Protein AF-A0A1G2UUF2-F1 (afdb_monomer_lite)

pLDDT: mean 91.68, std 9.99, range [43.69, 98.31]

Sequence (112 aa):
MVQELEEAYKKIFNKEPGNLENWEIAKDLMNNWNVPILGEDLAKRVIFKVVNHVIFPSDEITKEVVLKAENKATELFNELKTDEPHMDQIAILEREYYEKKRKEENNPLKLI

Foldseek 3Di:
DDVLLQLLLCQQVVDGPPPDDSLRSLQVCLVRPDCVSCPLVSLLVSLLCLQPPDDDPDPVSNCVRNQSSQCVVVVRDPVDPDNRDHSVVSVVVVVVVVVVVVCVVPPPVVVD

Structure (mmCIF, N/CA/C/O backbone):
data_AF-A0A1G2UUF2-F1
#
_entry.id   AF-A0A1G2UUF2-F1
#
loop_
_atom_site.group_PDB
_atom_site.id
_atom_site.type_symbol
_atom_site.label_atom_id
_atom_site.label_alt_id
_atom_site.label_comp_id
_atom_site.label_asym_id
_atom_site.label_entity_id
_atom_site.label_seq_id
_atom_site.pdbx_PDB_ins_code
_atom_site.Cartn_x
_atom_site.Cartn_y
_atom_site.Cartn_z
_atom_site.occupancy
_atom_site.B_iso_or_equiv
_atom_site.auth_seq_id
_atom_site.auth_comp_id
_atom_site.auth_asym_id
_atom_site.auth_atom_id
_ato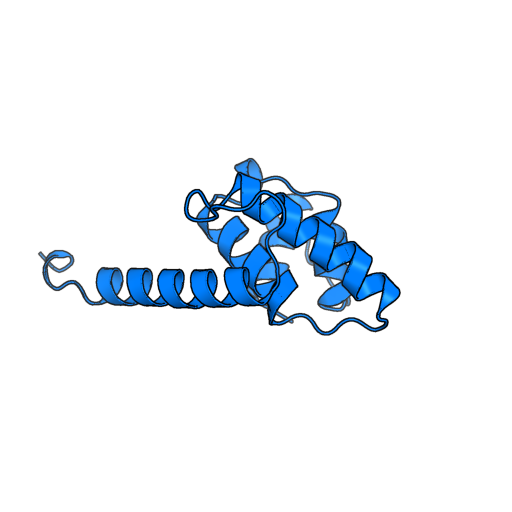m_site.pdbx_PDB_model_num
ATOM 1 N N . MET A 1 1 ? 10.459 -11.953 -0.873 1.00 73.31 1 MET A N 1
ATOM 2 C CA . MET A 1 1 ? 9.158 -11.356 -1.227 1.00 73.31 1 MET A CA 1
ATOM 3 C C . MET A 1 1 ? 8.623 -10.617 -0.010 1.00 73.31 1 MET A C 1
ATOM 5 O O . MET A 1 1 ? 8.906 -11.055 1.100 1.00 73.31 1 MET A O 1
ATOM 9 N N . VAL A 1 2 ? 7.951 -9.481 -0.186 1.00 88.62 2 VAL A N 1
ATOM 10 C CA . VAL A 1 2 ? 7.335 -8.742 0.932 1.00 88.62 2 VAL A CA 1
ATOM 11 C C . VAL A 1 2 ? 6.023 -9.429 1.315 1.00 88.62 2 VAL A C 1
ATOM 13 O O . VAL A 1 2 ? 5.143 -9.573 0.469 1.00 88.62 2 VAL A O 1
ATOM 16 N N . GLN A 1 3 ? 5.896 -9.849 2.577 1.00 93.62 3 GLN A N 1
ATOM 17 C CA . GLN A 1 3 ? 4.790 -10.693 3.044 1.00 93.62 3 GLN A CA 1
ATOM 18 C C . GLN A 1 3 ? 3.417 -10.044 2.828 1.00 93.62 3 GLN A C 1
ATOM 20 O O . GLN A 1 3 ? 2.473 -10.718 2.428 1.00 93.62 3 GLN A O 1
ATOM 25 N N . GLU A 1 4 ? 3.293 -8.738 3.060 1.00 96.44 4 GLU A N 1
ATOM 26 C CA . GLU A 1 4 ? 2.018 -8.032 2.908 1.00 96.44 4 GLU A CA 1
ATOM 27 C C . GLU A 1 4 ? 1.569 -7.947 1.447 1.00 96.44 4 GLU A C 1
ATOM 29 O O . GLU A 1 4 ? 0.374 -8.031 1.168 1.00 96.44 4 GLU A O 1
ATOM 34 N N . LEU A 1 5 ? 2.516 -7.831 0.509 1.00 97.19 5 LEU A N 1
ATOM 35 C CA . LEU A 1 5 ? 2.210 -7.848 -0.922 1.00 97.19 5 LEU A CA 1
ATOM 36 C C . LEU A 1 5 ? 1.728 -9.234 -1.352 1.00 97.19 5 LEU A C 1
ATOM 38 O O . LEU A 1 5 ? 0.747 -9.349 -2.080 1.00 97.19 5 LEU A O 1
ATOM 42 N N . GLU A 1 6 ? 2.380 -10.285 -0.859 1.00 97.12 6 GLU A N 1
ATOM 43 C CA . GLU A 1 6 ? 1.986 -11.668 -1.114 1.00 97.12 6 GLU A CA 1
ATOM 44 C C . GLU A 1 6 ? 0.591 -11.982 -0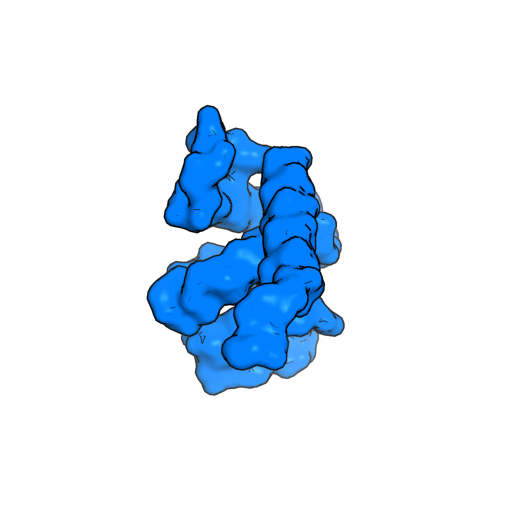.541 1.00 97.12 6 GLU A C 1
ATOM 46 O O . GLU A 1 6 ? -0.256 -12.532 -1.248 1.00 97.12 6 GLU A O 1
ATOM 51 N N . GLU A 1 7 ? 0.317 -11.595 0.711 1.00 97.75 7 GLU A N 1
ATOM 52 C CA . GLU A 1 7 ? -0.998 -11.775 1.343 1.00 97.75 7 GLU A CA 1
ATOM 53 C C . GLU A 1 7 ? -2.097 -11.055 0.547 1.00 97.75 7 GLU A C 1
ATOM 55 O O . GLU A 1 7 ? -3.145 -11.635 0.249 1.00 97.75 7 GLU A O 1
ATOM 60 N N . ALA A 1 8 ? -1.851 -9.800 0.166 1.00 97.81 8 ALA A N 1
ATOM 61 C CA . ALA A 1 8 ? -2.791 -9.007 -0.615 1.00 97.81 8 ALA A CA 1
ATOM 62 C C . ALA A 1 8 ? -3.045 -9.609 -2.001 1.00 97.81 8 ALA A C 1
ATOM 64 O O . ALA A 1 8 ? -4.195 -9.672 -2.444 1.00 97.81 8 ALA A O 1
ATOM 65 N N . TYR A 1 9 ? -1.995 -10.105 -2.657 1.00 98.12 9 TYR A N 1
ATOM 66 C CA . TYR A 1 9 ? -2.101 -10.736 -3.969 1.00 98.12 9 TYR A CA 1
ATOM 67 C C . TYR A 1 9 ? -2.992 -11.977 -3.912 1.00 98.12 9 TYR A C 1
ATOM 69 O O . TYR A 1 9 ? -3.918 -12.116 -4.713 1.00 98.12 9 TYR A O 1
ATOM 77 N N . LYS A 1 10 ? -2.785 -12.834 -2.905 1.00 97.81 10 LYS A N 1
ATOM 78 C CA . LYS A 1 10 ? -3.619 -14.024 -2.690 1.00 97.81 10 LYS A CA 1
ATOM 79 C C . LYS A 1 10 ? -5.082 -13.667 -2.475 1.00 97.81 10 LYS A C 1
ATOM 81 O O . LYS A 1 10 ? -5.941 -14.335 -3.037 1.00 97.81 10 LYS A O 1
ATOM 86 N N . LYS A 1 11 ? -5.381 -12.608 -1.716 1.00 97.94 11 LYS A N 1
ATOM 87 C CA . LYS A 1 11 ? -6.771 -12.183 -1.479 1.00 97.94 11 LYS A CA 1
ATOM 88 C C . LYS A 1 11 ? -7.451 -11.651 -2.739 1.00 97.94 11 LYS A C 1
ATOM 90 O O . LYS A 1 11 ? -8.595 -12.011 -2.993 1.00 97.94 11 LYS A O 1
ATOM 95 N N . ILE A 1 12 ? -6.768 -10.817 -3.525 1.00 97.44 12 ILE A N 1
ATOM 96 C CA . ILE A 1 12 ? -7.363 -10.198 -4.721 1.00 97.44 12 ILE A CA 1
ATOM 97 C C . ILE A 1 12 ? -7.498 -11.201 -5.870 1.00 97.44 12 ILE A C 1
ATOM 99 O O . ILE A 1 12 ? -8.536 -11.243 -6.527 1.00 97.44 12 ILE A O 1
ATOM 103 N N . PHE A 1 13 ? -6.473 -12.019 -6.111 1.00 97.31 13 PHE A N 1
ATOM 104 C CA . PHE A 1 13 ? -6.413 -12.891 -7.288 1.00 97.31 13 PHE A CA 1
ATOM 105 C C . PHE A 1 13 ? -6.731 -14.360 -6.997 1.00 97.31 13 PHE A C 1
ATOM 107 O O . PHE A 1 13 ? -6.768 -15.164 -7.929 1.00 97.31 13 PHE A O 1
ATOM 114 N N . ASN A 1 14 ? -6.948 -14.720 -5.728 1.00 96.56 14 ASN A N 1
ATOM 115 C CA . ASN A 1 14 ? -7.222 -16.085 -5.274 1.00 96.56 14 ASN A CA 1
ATOM 116 C C . ASN A 1 14 ? -6.180 -17.114 -5.766 1.00 96.56 14 ASN A C 1
ATOM 118 O O . ASN A 1 14 ? -6.522 -18.228 -6.165 1.00 96.56 14 ASN A O 1
ATOM 122 N N . LYS A 1 15 ? -4.900 -16.716 -5.794 1.00 95.94 15 LYS A N 1
ATOM 123 C CA . LYS A 1 15 ? -3.770 -17.553 -6.222 1.00 95.94 15 LYS A CA 1
ATOM 124 C C . LYS A 1 15 ? -2.443 -17.063 -5.642 1.00 95.94 15 LYS A C 1
ATOM 126 O O . LYS A 1 15 ? -2.310 -15.903 -5.260 1.00 95.94 15 LYS A O 1
ATOM 131 N N . GLU A 1 16 ? -1.451 -17.944 -5.645 1.00 95.56 16 GLU A N 1
ATOM 132 C CA . GLU A 1 16 ? -0.065 -17.613 -5.310 1.00 95.56 16 GLU A CA 1
ATOM 133 C C . GLU A 1 16 ? 0.563 -16.676 -6.365 1.00 95.56 16 GLU A C 1
ATOM 135 O O . GLU A 1 16 ? 0.285 -16.838 -7.559 1.00 95.56 16 GLU A O 1
ATOM 140 N N . PRO A 1 17 ? 1.442 -15.735 -5.967 1.00 92.56 17 PRO A N 1
ATOM 141 C CA . PRO A 1 17 ? 2.164 -14.875 -6.910 1.00 92.56 17 PRO A CA 1
ATOM 142 C C . PRO A 1 17 ? 3.225 -15.631 -7.728 1.00 92.56 17 PRO A C 1
ATOM 144 O O . PRO A 1 17 ? 3.670 -15.144 -8.764 1.00 92.56 17 PRO A O 1
ATOM 147 N N . GLY A 1 18 ? 3.626 -16.834 -7.306 1.00 91.75 18 GLY A N 1
ATOM 148 C CA . GLY A 1 18 ? 4.613 -17.642 -8.022 1.00 91.75 18 GLY A CA 1
ATOM 149 C C . GLY A 1 18 ? 5.990 -16.973 -8.049 1.00 91.75 18 GLY A C 1
ATOM 150 O O . GLY A 1 18 ? 6.545 -16.665 -6.999 1.00 91.75 18 GLY A O 1
ATOM 151 N N . ASN A 1 19 ? 6.532 -16.760 -9.251 1.00 94.06 19 ASN A N 1
ATOM 152 C CA . ASN A 1 19 ? 7.868 -16.185 -9.460 1.00 94.06 19 ASN A CA 1
ATOM 153 C C . ASN A 1 19 ? 7.865 -14.660 -9.657 1.00 94.06 19 ASN A C 1
ATOM 155 O O . ASN A 1 19 ? 8.896 -14.116 -10.045 1.00 94.06 19 ASN A O 1
ATOM 159 N N . LEU A 1 20 ? 6.731 -13.986 -9.440 1.00 96.38 20 LEU A N 1
ATOM 160 C CA . LEU A 1 20 ? 6.650 -12.537 -9.602 1.00 96.38 20 LEU A CA 1
ATOM 161 C C . LEU A 1 20 ? 7.573 -11.816 -8.615 1.00 96.38 20 LEU A C 1
ATOM 163 O O . LEU A 1 20 ? 7.643 -12.155 -7.430 1.00 96.38 20 LEU A O 1
ATOM 167 N N . GLU A 1 21 ? 8.247 -10.779 -9.091 1.00 96.88 21 GLU A N 1
ATOM 168 C CA . GLU A 1 21 ? 9.014 -9.872 -8.251 1.00 96.88 21 GLU A CA 1
ATOM 169 C C . GLU A 1 21 ? 8.084 -8.930 -7.470 1.00 96.88 21 GLU A C 1
ATOM 171 O O . GLU A 1 21 ? 6.938 -8.674 -7.843 1.00 96.88 21 GLU A O 1
ATOM 176 N N . ASN A 1 22 ? 8.580 -8.358 -6.367 1.00 97.50 22 ASN A N 1
ATOM 177 C CA . ASN A 1 22 ? 7.772 -7.472 -5.518 1.00 97.50 22 ASN A CA 1
ATOM 178 C C . ASN A 1 22 ? 7.172 -6.287 -6.294 1.00 97.50 22 ASN A C 1
ATOM 180 O O . ASN A 1 22 ? 6.064 -5.859 -5.978 1.00 97.50 22 ASN A O 1
ATOM 184 N N . TRP A 1 23 ? 7.894 -5.748 -7.282 1.00 97.69 23 TRP A N 1
ATOM 185 C CA . TRP A 1 23 ? 7.412 -4.622 -8.081 1.00 97.69 23 TRP A CA 1
ATOM 186 C C . TRP A 1 23 ? 6.289 -5.028 -9.042 1.00 97.69 23 TRP A C 1
ATOM 188 O O . TRP A 1 23 ? 5.370 -4.239 -9.259 1.00 97.69 23 TRP A O 1
ATOM 198 N N . GLU A 1 24 ? 6.317 -6.257 -9.566 1.00 98.19 24 GLU A N 1
ATOM 199 C CA . GLU A 1 24 ? 5.248 -6.804 -10.408 1.00 98.19 24 GLU A CA 1
ATOM 200 C C . GLU A 1 24 ? 3.980 -6.994 -9.577 1.00 98.19 24 GLU A C 1
ATOM 202 O O . GLU A 1 24 ? 2.904 -6.538 -9.960 1.00 98.19 24 GLU A O 1
ATOM 207 N N . ILE A 1 25 ? 4.130 -7.563 -8.376 1.00 98.12 25 ILE A N 1
ATOM 208 C CA . ILE A 1 25 ? 3.032 -7.719 -7.417 1.00 98.12 25 ILE A CA 1
ATOM 209 C C . ILE A 1 25 ? 2.464 -6.347 -7.031 1.00 98.12 25 ILE A C 1
ATOM 211 O O . ILE A 1 25 ? 1.251 -6.152 -7.060 1.00 98.12 25 ILE A O 1
ATOM 215 N N . ALA A 1 26 ? 3.319 -5.374 -6.703 1.00 98.25 26 ALA A N 1
ATOM 216 C CA . ALA A 1 26 ? 2.895 -4.014 -6.380 1.00 98.25 26 ALA A CA 1
ATOM 217 C C . ALA A 1 26 ? 2.097 -3.377 -7.528 1.00 98.25 26 ALA A C 1
ATOM 219 O O . ALA A 1 26 ? 1.029 -2.808 -7.295 1.00 98.25 26 ALA A O 1
ATOM 220 N N . LYS A 1 27 ? 2.574 -3.517 -8.770 1.00 98.31 27 LYS A N 1
ATOM 221 C CA . LYS A 1 27 ? 1.883 -3.013 -9.961 1.00 98.31 27 LYS A CA 1
ATOM 222 C C . LYS A 1 27 ? 0.511 -3.665 -10.142 1.00 98.31 27 LYS A C 1
ATOM 224 O O . LYS A 1 27 ? -0.477 -2.952 -10.333 1.00 98.31 27 LYS A O 1
ATOM 229 N N . ASP A 1 28 ? 0.427 -4.988 -10.031 1.00 97.94 28 ASP A N 1
ATOM 230 C CA . ASP A 1 28 ? -0.834 -5.730 -10.139 1.00 97.94 28 ASP A CA 1
ATOM 231 C C . ASP A 1 28 ? -1.840 -5.307 -9.062 1.00 97.94 28 ASP A C 1
ATOM 233 O O . ASP A 1 28 ? -3.011 -5.060 -9.370 1.00 97.94 28 ASP A O 1
ATOM 237 N N . LEU A 1 29 ? -1.382 -5.157 -7.816 1.00 97.94 29 LEU A N 1
ATOM 238 C CA . LEU A 1 29 ? -2.204 -4.699 -6.694 1.00 97.94 29 LEU A CA 1
ATOM 239 C C . LEU A 1 29 ? -2.717 -3.271 -6.902 1.00 97.94 29 LEU A C 1
ATOM 241 O O . LEU A 1 29 ? -3.892 -3.005 -6.652 1.00 97.94 29 LEU A O 1
ATOM 245 N N . MET A 1 30 ? -1.877 -2.352 -7.390 1.00 97.62 30 MET A N 1
ATOM 246 C CA . MET A 1 30 ? -2.299 -0.971 -7.657 1.00 97.62 30 MET A CA 1
ATOM 247 C C . MET A 1 30 ? -3.306 -0.878 -8.810 1.00 97.62 30 MET A C 1
ATOM 249 O O . MET A 1 30 ? -4.177 -0.007 -8.791 1.00 97.62 30 MET A O 1
ATOM 253 N N . ASN A 1 31 ? -3.244 -1.794 -9.778 1.00 97.56 31 ASN A N 1
ATOM 254 C CA . ASN A 1 31 ? -4.201 -1.857 -10.885 1.00 97.56 31 ASN A CA 1
ATOM 255 C C . ASN A 1 31 ? -5.524 -2.548 -10.521 1.00 97.56 31 ASN A C 1
ATOM 257 O O . ASN A 1 31 ? -6.533 -2.293 -11.170 1.00 97.56 31 ASN A O 1
ATOM 261 N N . ASN A 1 32 ? -5.539 -3.391 -9.486 1.00 97.19 32 ASN A N 1
ATOM 262 C CA . ASN A 1 32 ? -6.711 -4.178 -9.079 1.00 97.19 32 ASN A CA 1
ATOM 263 C C . ASN A 1 32 ? -7.147 -3.870 -7.641 1.00 97.19 32 ASN A C 1
ATOM 265 O O . ASN A 1 32 ? -7.688 -4.725 -6.943 1.00 97.19 32 ASN A O 1
ATOM 269 N N . TRP A 1 33 ? -6.884 -2.645 -7.186 1.00 96.50 33 TRP A N 1
ATOM 270 C CA . TRP A 1 33 ? -7.083 -2.237 -5.801 1.00 96.50 33 TRP A CA 1
ATOM 271 C C . TRP A 1 33 ? -8.519 -2.447 -5.322 1.00 96.50 33 TRP A C 1
ATOM 273 O O . TRP A 1 33 ? -9.461 -1.926 -5.918 1.00 96.50 33 TRP A O 1
ATOM 283 N N . ASN A 1 34 ? -8.682 -3.176 -4.218 1.00 95.88 34 ASN A N 1
ATOM 284 C CA . ASN A 1 34 ? -9.991 -3.490 -3.658 1.00 95.88 34 ASN A CA 1
ATOM 285 C C . ASN A 1 34 ? -9.917 -3.575 -2.126 1.00 95.88 34 ASN A C 1
ATOM 287 O O . ASN A 1 34 ? -9.657 -4.635 -1.555 1.00 95.88 34 ASN A O 1
ATOM 291 N N . VAL A 1 35 ? -10.141 -2.441 -1.455 1.00 95.75 35 VAL A N 1
ATOM 292 C CA . VAL A 1 35 ? -10.101 -2.350 0.015 1.00 95.75 35 VAL A CA 1
ATOM 293 C C . VAL A 1 35 ? -11.109 -3.295 0.691 1.00 95.75 35 VAL A C 1
ATOM 295 O O . VAL A 1 35 ? -10.700 -3.964 1.640 1.00 95.75 35 VAL A O 1
ATOM 298 N N . PRO A 1 36 ? -12.368 -3.444 0.218 1.00 96.69 36 PRO A N 1
ATOM 299 C CA . PRO A 1 36 ? -13.298 -4.424 0.786 1.00 96.69 36 PRO A CA 1
ATOM 300 C C . PRO A 1 36 ? -12.773 -5.868 0.825 1.00 96.69 36 PRO A C 1
ATOM 302 O O . PRO A 1 36 ? -13.029 -6.573 1.796 1.00 96.69 36 PRO A O 1
ATOM 305 N N . ILE A 1 37 ? -12.025 -6.307 -0.195 1.00 97.00 37 ILE A N 1
ATOM 306 C CA . ILE A 1 37 ? -11.415 -7.649 -0.225 1.00 97.00 37 ILE A CA 1
ATOM 307 C C . ILE A 1 37 ? -10.191 -7.732 0.697 1.00 97.00 37 ILE A C 1
ATOM 309 O O . ILE A 1 37 ? -9.993 -8.731 1.390 1.00 97.00 37 ILE A O 1
ATOM 313 N N . LEU A 1 38 ? -9.349 -6.699 0.701 1.00 97.00 38 LEU A N 1
ATOM 314 C CA . LEU A 1 38 ? -8.108 -6.695 1.480 1.00 97.00 38 LEU A CA 1
ATOM 315 C C . LEU A 1 38 ? -8.359 -6.584 2.989 1.00 97.00 38 LEU A C 1
ATOM 317 O O . LEU A 1 38 ? -7.637 -7.196 3.786 1.00 97.00 38 LEU A O 1
ATOM 321 N N . GLY A 1 39 ? -9.379 -5.814 3.366 1.00 97.19 39 GLY A N 1
ATOM 322 C CA . GLY A 1 39 ? -9.519 -5.241 4.695 1.00 97.19 39 GLY A CA 1
ATOM 323 C C . GLY A 1 39 ? -8.610 -4.022 4.874 1.00 97.19 39 GLY A C 1
ATOM 324 O O . GLY A 1 39 ? -7.511 -3.949 4.319 1.00 97.19 39 GLY A O 1
ATOM 325 N N . GLU A 1 40 ? -9.066 -3.059 5.674 1.00 95.81 40 GLU A N 1
ATOM 326 C CA . GLU A 1 40 ? -8.403 -1.759 5.837 1.00 95.81 40 GLU A CA 1
ATOM 327 C C . GLU A 1 40 ? -6.961 -1.880 6.362 1.00 95.81 40 GLU A C 1
ATOM 329 O O . GLU A 1 40 ? -6.057 -1.236 5.841 1.00 95.81 40 GLU A O 1
ATOM 334 N N . ASP A 1 41 ? -6.722 -2.753 7.346 1.00 95.69 41 ASP A N 1
ATOM 335 C CA . ASP A 1 41 ? -5.395 -2.974 7.944 1.00 95.69 41 ASP A CA 1
ATOM 336 C C . ASP A 1 41 ? -4.359 -3.437 6.908 1.00 95.69 41 ASP A C 1
ATOM 338 O O . ASP A 1 41 ? -3.283 -2.849 6.778 1.00 95.69 41 ASP A O 1
ATOM 342 N N . LEU A 1 42 ? -4.700 -4.470 6.131 1.00 97.31 42 LEU A N 1
ATOM 343 C CA . LEU A 1 42 ? -3.809 -4.992 5.100 1.00 97.31 42 LEU A CA 1
ATOM 344 C C . LEU A 1 42 ? -3.624 -3.973 3.977 1.00 97.31 42 LEU A C 1
ATOM 346 O O . LEU A 1 42 ? -2.499 -3.783 3.524 1.00 97.31 42 LEU A O 1
ATOM 350 N N . ALA A 1 43 ? -4.692 -3.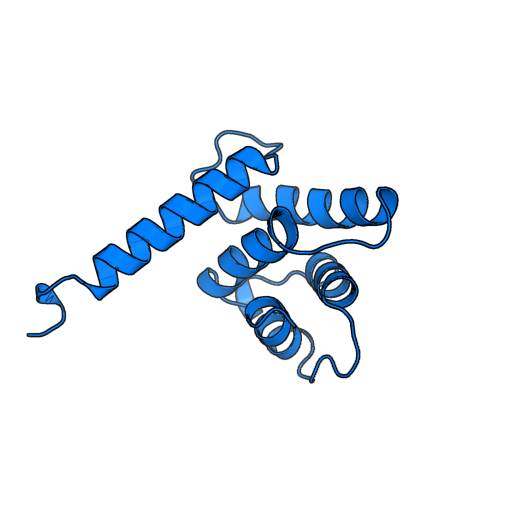287 3.565 1.00 97.69 43 ALA A N 1
ATOM 351 C CA . ALA A 1 43 ? -4.607 -2.228 2.567 1.00 97.69 43 ALA A CA 1
ATOM 352 C C . ALA A 1 43 ? -3.603 -1.141 2.993 1.00 97.69 43 ALA A C 1
ATOM 354 O O . ALA A 1 43 ? -2.723 -0.778 2.213 1.00 97.69 43 ALA A O 1
ATOM 355 N N . LYS A 1 44 ? -3.652 -0.690 4.255 1.00 97.06 44 LYS A N 1
ATOM 356 C CA . LYS A 1 44 ? -2.724 0.324 4.787 1.00 97.06 44 LYS A CA 1
ATOM 357 C C . LYS A 1 44 ? -1.282 -0.160 4.726 1.00 97.06 44 LYS A C 1
ATOM 359 O O . LYS A 1 44 ? -0.411 0.541 4.211 1.00 97.06 44 LYS A O 1
ATOM 364 N N . ARG A 1 45 ? -1.036 -1.391 5.183 1.00 97.38 45 ARG A N 1
ATOM 365 C CA . ARG A 1 45 ? 0.303 -1.992 5.145 1.00 97.38 45 ARG A CA 1
ATOM 366 C C . ARG A 1 45 ? 0.823 -2.157 3.718 1.00 97.38 45 ARG A C 1
ATOM 368 O O . ARG A 1 45 ? 1.992 -1.872 3.483 1.00 97.38 45 ARG A O 1
ATOM 375 N N . VAL A 1 46 ? -0.021 -2.548 2.762 1.00 97.94 46 VAL A N 1
ATOM 376 C CA . VAL A 1 46 ? 0.367 -2.648 1.345 1.00 97.94 46 VAL A CA 1
ATOM 377 C C . VAL A 1 46 ? 0.798 -1.294 0.796 1.00 97.94 46 VAL A C 1
ATOM 379 O O . VAL A 1 46 ? 1.862 -1.229 0.189 1.00 97.94 46 VAL A O 1
ATOM 382 N N . ILE A 1 47 ? 0.040 -0.219 1.046 1.00 97.81 47 ILE A N 1
ATOM 383 C CA . ILE A 1 47 ? 0.433 1.131 0.612 1.00 97.81 47 ILE A CA 1
ATOM 384 C C . ILE A 1 47 ? 1.813 1.495 1.164 1.00 97.81 47 ILE A C 1
ATOM 386 O O . ILE A 1 47 ? 2.683 1.899 0.393 1.00 97.81 47 ILE A O 1
ATOM 390 N N . PHE A 1 48 ? 2.062 1.264 2.457 1.00 97.25 48 PHE A N 1
ATOM 391 C CA . PHE A 1 48 ? 3.382 1.508 3.042 1.00 97.25 48 PHE A CA 1
ATOM 392 C C . PHE A 1 48 ? 4.482 0.729 2.322 1.00 97.25 48 PHE A C 1
ATOM 394 O O . PHE A 1 48 ? 5.507 1.303 1.966 1.00 97.25 48 PHE A O 1
ATOM 401 N N . LYS A 1 49 ? 4.266 -0.564 2.048 1.00 97.31 49 LYS A N 1
ATOM 402 C CA . LYS A 1 49 ? 5.247 -1.390 1.331 1.00 97.31 49 LYS A CA 1
ATOM 403 C C . LYS A 1 49 ? 5.507 -0.889 -0.081 1.00 97.31 49 LYS A C 1
ATOM 405 O O . LYS A 1 49 ? 6.671 -0.759 -0.449 1.00 97.31 49 LYS A O 1
ATOM 410 N N . VAL A 1 50 ? 4.457 -0.591 -0.841 1.00 97.44 50 VAL A N 1
ATOM 411 C CA . VAL A 1 50 ? 4.575 -0.132 -2.230 1.00 97.44 50 VAL A CA 1
ATOM 412 C C . VAL A 1 50 ? 5.316 1.199 -2.320 1.00 97.44 50 VAL A C 1
ATOM 414 O O . VAL A 1 50 ? 6.193 1.330 -3.167 1.00 97.44 50 VAL A O 1
ATOM 417 N N . VAL A 1 51 ? 5.003 2.155 -1.443 1.00 96.38 51 VAL A N 1
ATOM 418 C CA . VAL A 1 51 ? 5.598 3.498 -1.487 1.00 96.38 51 VAL A CA 1
ATOM 419 C C . VAL A 1 51 ? 7.017 3.513 -0.910 1.00 96.38 51 VAL A C 1
ATOM 421 O O . VAL A 1 51 ? 7.911 4.094 -1.515 1.00 96.38 51 VAL A O 1
ATOM 424 N N . ASN A 1 52 ? 7.249 2.857 0.234 1.00 94.62 52 ASN A N 1
ATOM 425 C CA . ASN A 1 52 ? 8.494 3.038 0.989 1.00 94.62 52 ASN A CA 1
ATOM 426 C C . ASN A 1 52 ? 9.535 1.925 0.809 1.00 94.62 52 ASN A C 1
ATOM 428 O O . ASN A 1 52 ? 10.706 2.148 1.114 1.00 94.62 52 ASN A O 1
ATOM 432 N N . HIS A 1 53 ? 9.137 0.721 0.378 1.00 95.12 53 HIS A N 1
ATOM 433 C CA . HIS A 1 53 ? 9.993 -0.476 0.499 1.00 95.12 53 HIS A CA 1
ATOM 434 C C . HIS A 1 53 ? 10.192 -1.258 -0.802 1.00 95.12 53 HIS A C 1
ATOM 436 O O . HIS A 1 53 ? 11.109 -2.078 -0.878 1.00 95.12 53 HIS A O 1
ATOM 442 N N . VAL A 1 54 ? 9.351 -1.060 -1.819 1.00 96.38 54 VAL A N 1
ATOM 443 C CA . VAL A 1 54 ? 9.513 -1.741 -3.109 1.00 96.38 54 VAL A CA 1
ATOM 444 C C . VAL A 1 54 ? 10.576 -1.034 -3.944 1.00 96.38 54 VAL A C 1
ATOM 446 O O . VAL A 1 54 ? 10.499 0.164 -4.197 1.00 96.38 54 VAL A O 1
ATOM 449 N N . ILE A 1 55 ? 11.562 -1.804 -4.407 1.00 95.62 55 ILE A N 1
ATOM 450 C CA . ILE A 1 55 ? 12.550 -1.351 -5.387 1.00 95.62 55 ILE A CA 1
ATOM 451 C C . ILE A 1 55 ? 11.992 -1.638 -6.778 1.00 95.62 55 ILE A C 1
ATOM 453 O O . ILE A 1 55 ? 11.659 -2.782 -7.091 1.00 95.62 55 ILE A O 1
ATOM 457 N N . PHE A 1 56 ? 11.906 -0.601 -7.604 1.00 95.88 56 PHE A N 1
ATOM 458 C CA . PHE A 1 56 ? 11.409 -0.685 -8.971 1.00 95.88 56 PHE A CA 1
ATOM 459 C C . PHE A 1 56 ? 12.566 -0.691 -9.979 1.00 95.88 56 PHE A C 1
ATOM 461 O O . PHE A 1 56 ? 13.612 -0.090 -9.722 1.00 95.88 56 PHE A O 1
ATOM 468 N N . PRO A 1 57 ? 12.392 -1.340 -11.142 1.00 96.69 57 PRO A N 1
ATOM 469 C CA . PRO A 1 57 ? 13.459 -1.477 -12.133 1.00 96.69 57 PRO A CA 1
ATOM 470 C C . PRO A 1 57 ? 13.716 -0.199 -12.951 1.00 96.69 57 PRO A C 1
ATOM 472 O O . PRO A 1 57 ? 14.730 -0.119 -13.643 1.00 96.69 57 PRO A O 1
ATOM 475 N N . SER A 1 58 ? 12.818 0.792 -12.910 1.00 96.81 58 SER A N 1
ATOM 476 C CA . SER A 1 58 ? 12.990 2.071 -13.605 1.00 96.81 58 SER A CA 1
ATOM 477 C C . SER A 1 58 ? 12.193 3.199 -12.954 1.00 96.81 58 SER A C 1
ATOM 479 O O . SER A 1 58 ? 11.141 2.960 -12.363 1.00 96.81 58 SER A O 1
ATOM 481 N N . ASP A 1 59 ? 12.647 4.440 -13.144 1.00 95.12 59 ASP A N 1
ATOM 482 C CA . ASP A 1 59 ? 11.954 5.645 -12.664 1.00 95.12 59 ASP A CA 1
ATOM 483 C C . ASP A 1 59 ? 10.539 5.789 -13.238 1.00 95.12 59 ASP A C 1
ATOM 485 O O . ASP A 1 59 ? 9.648 6.313 -12.573 1.00 95.12 59 ASP A O 1
ATOM 489 N N . GLU A 1 60 ? 10.325 5.338 -14.474 1.00 96.56 60 GLU A N 1
ATOM 490 C CA . GLU A 1 60 ? 9.010 5.353 -15.118 1.00 96.56 60 GLU A CA 1
ATOM 491 C C . GLU A 1 60 ? 8.026 4.446 -14.375 1.00 96.56 60 GLU A C 1
ATOM 493 O O . GLU A 1 60 ? 6.925 4.878 -14.032 1.00 96.56 60 GLU A O 1
ATOM 498 N N . ILE A 1 61 ? 8.446 3.217 -14.058 1.00 95.56 61 ILE A N 1
ATOM 499 C CA . ILE A 1 61 ? 7.618 2.262 -13.318 1.00 95.56 61 ILE A CA 1
ATOM 500 C C . ILE A 1 61 ? 7.427 2.741 -11.878 1.00 95.56 61 ILE A C 1
ATOM 502 O O . ILE A 1 61 ? 6.306 2.676 -11.372 1.00 95.56 61 ILE A O 1
ATOM 506 N N . THR A 1 62 ? 8.475 3.275 -11.239 1.00 95.88 62 THR A N 1
ATOM 507 C CA . THR A 1 62 ? 8.366 3.886 -9.907 1.00 95.88 62 THR A CA 1
ATOM 508 C C . THR A 1 62 ? 7.269 4.940 -9.898 1.00 95.88 62 THR A C 1
ATOM 510 O O . THR A 1 62 ? 6.341 4.844 -9.103 1.00 95.88 62 THR A O 1
ATOM 513 N N . LYS A 1 63 ? 7.328 5.916 -10.813 1.00 94.88 63 LYS A N 1
ATOM 514 C CA . LYS A 1 63 ? 6.334 6.994 -10.895 1.00 94.88 63 LYS A CA 1
ATOM 515 C C . LYS A 1 63 ? 4.932 6.456 -11.145 1.00 94.88 63 LYS A C 1
ATOM 517 O O . LYS A 1 63 ? 4.001 6.892 -10.483 1.00 94.88 63 LYS A O 1
ATOM 522 N N . GLU A 1 64 ? 4.776 5.507 -12.068 1.00 96.00 64 GLU A N 1
ATOM 523 C CA . GLU A 1 64 ? 3.469 4.920 -12.382 1.00 96.00 64 GLU A CA 1
ATOM 524 C C . GLU A 1 64 ? 2.829 4.261 -11.150 1.00 96.00 64 GLU A C 1
ATOM 526 O O . GLU A 1 64 ? 1.648 4.474 -10.866 1.00 96.00 64 GLU A O 1
ATOM 531 N N . VAL A 1 65 ? 3.595 3.437 -10.432 1.00 97.44 65 VAL A N 1
ATOM 532 C CA . VAL A 1 65 ? 3.070 2.606 -9.344 1.00 97.44 65 VAL A CA 1
ATOM 533 C C . VAL A 1 65 ? 2.944 3.402 -8.047 1.00 97.44 65 VAL A C 1
ATOM 535 O O . VAL A 1 65 ? 1.909 3.310 -7.385 1.00 97.44 65 VAL A O 1
ATOM 538 N N . VAL A 1 66 ? 3.952 4.206 -7.699 1.00 96.38 66 VAL A N 1
ATOM 539 C CA . VAL A 1 66 ? 3.951 5.013 -6.470 1.00 96.38 66 VAL A CA 1
ATOM 540 C C . VAL A 1 66 ? 2.867 6.081 -6.529 1.00 96.38 66 VAL A C 1
ATOM 542 O O . VAL A 1 66 ? 2.104 6.177 -5.577 1.00 96.38 66 VAL A O 1
ATOM 545 N N . LEU A 1 67 ? 2.682 6.778 -7.657 1.00 95.00 67 LEU A N 1
ATOM 546 C CA . LEU A 1 67 ? 1.610 7.774 -7.783 1.00 95.00 67 LEU A CA 1
ATOM 547 C C . LEU A 1 67 ? 0.219 7.147 -7.595 1.00 95.00 67 LEU A C 1
ATOM 549 O O . LEU A 1 67 ? -0.653 7.717 -6.944 1.00 95.00 67 LEU A O 1
ATOM 553 N N . LYS A 1 68 ? -0.005 5.938 -8.129 1.00 96.12 68 LYS A N 1
ATOM 554 C CA . LYS A 1 68 ? -1.257 5.198 -7.889 1.00 96.12 68 LYS A CA 1
ATOM 555 C C . LYS A 1 68 ? -1.428 4.849 -6.411 1.00 96.12 68 LYS A C 1
ATOM 557 O O . LYS A 1 68 ? -2.549 4.916 -5.913 1.00 96.12 68 LYS A O 1
ATOM 562 N N . ALA A 1 69 ? -0.352 4.460 -5.729 1.00 96.62 69 ALA A N 1
ATOM 563 C CA . ALA A 1 69 ? -0.380 4.132 -4.308 1.00 96.62 69 ALA A CA 1
ATOM 564 C C . ALA A 1 69 ? -0.629 5.371 -3.435 1.00 96.62 69 ALA A C 1
ATOM 566 O O . ALA A 1 69 ? -1.465 5.319 -2.539 1.00 96.62 69 ALA A O 1
ATOM 567 N N . GLU A 1 70 ? 0.027 6.490 -3.735 1.00 93.88 70 GLU A N 1
ATOM 568 C CA . GLU A 1 70 ? -0.175 7.791 -3.090 1.00 93.88 70 GLU A CA 1
ATOM 569 C C . GLU A 1 70 ? -1.630 8.253 -3.232 1.00 93.88 70 GLU A C 1
ATOM 571 O O . GLU A 1 70 ? -2.292 8.531 -2.233 1.00 93.88 70 GLU A O 1
ATOM 576 N N . ASN A 1 71 ? -2.187 8.196 -4.444 1.00 92.88 71 ASN A N 1
ATOM 577 C CA . ASN A 1 71 ? -3.595 8.532 -4.674 1.00 92.88 71 ASN A CA 1
ATOM 578 C C . ASN A 1 71 ? -4.556 7.609 -3.914 1.00 92.88 71 ASN A C 1
ATOM 580 O O . ASN A 1 71 ? -5.597 8.046 -3.450 1.00 92.88 71 ASN A O 1
ATOM 584 N N . LYS 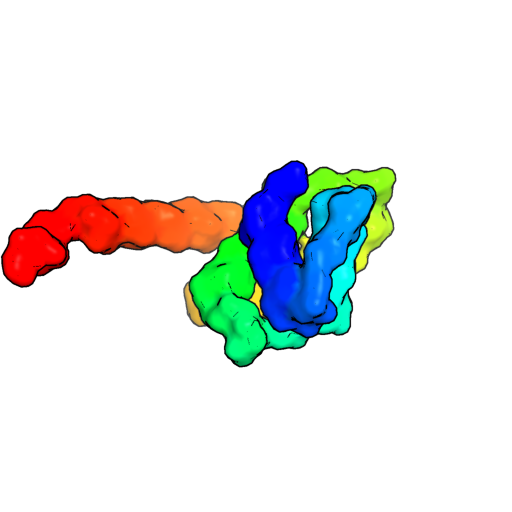A 1 72 ? -4.225 6.326 -3.753 1.00 94.12 72 LYS A N 1
ATOM 585 C CA . LYS A 1 72 ? -5.036 5.391 -2.952 1.00 94.12 72 LYS A CA 1
ATOM 586 C C . LYS A 1 72 ? -4.880 5.614 -1.453 1.00 94.12 72 LYS A C 1
ATOM 588 O O . LYS A 1 72 ? -5.754 5.222 -0.684 1.00 94.12 72 LYS A O 1
ATOM 593 N N . ALA A 1 73 ? -3.774 6.215 -1.027 1.00 93.44 73 ALA A N 1
ATOM 594 C CA . ALA A 1 73 ? -3.546 6.551 0.365 1.00 93.44 73 ALA A CA 1
ATOM 595 C C . ALA A 1 73 ? -4.534 7.629 0.838 1.00 93.44 73 ALA A C 1
ATOM 597 O O . ALA A 1 73 ? -5.030 7.527 1.959 1.00 93.44 73 ALA A O 1
ATOM 598 N N . THR A 1 74 ? -4.881 8.608 -0.005 1.00 90.94 74 THR A N 1
ATOM 599 C CA . THR A 1 74 ? -5.849 9.665 0.358 1.00 90.94 74 THR A CA 1
ATOM 600 C C . THR A 1 74 ? -7.234 9.103 0.682 1.00 90.94 74 THR A C 1
ATOM 602 O O . THR A 1 74 ? -7.908 9.603 1.576 1.00 90.94 74 THR A O 1
ATOM 605 N N . GLU A 1 75 ? -7.629 8.006 0.031 1.00 88.31 75 GLU A N 1
ATOM 606 C CA . GLU A 1 75 ? -8.890 7.302 0.299 1.00 88.31 75 GLU A CA 1
ATOM 607 C C . GLU A 1 75 ? -8.866 6.502 1.616 1.00 88.31 75 GLU A C 1
ATOM 609 O O . GLU A 1 75 ? -9.917 6.132 2.140 1.00 88.31 75 GLU A O 1
ATOM 614 N N . LEU A 1 76 ? -7.676 6.193 2.140 1.00 91.00 76 LEU A N 1
ATOM 615 C CA . LEU A 1 76 ? -7.476 5.209 3.207 1.00 91.00 76 LEU A CA 1
ATOM 616 C C . LEU A 1 76 ? -6.995 5.819 4.532 1.00 91.00 76 LEU A C 1
ATOM 618 O O . LEU A 1 76 ? -7.231 5.255 5.606 1.00 91.00 76 LEU A O 1
ATOM 622 N N . PHE A 1 77 ? -6.300 6.953 4.470 1.00 91.56 77 PHE A N 1
ATOM 623 C CA . PHE A 1 77 ? -5.715 7.633 5.620 1.00 91.56 77 PHE A CA 1
ATOM 624 C C . PHE A 1 77 ? -6.361 9.003 5.808 1.00 91.56 77 PHE A C 1
ATOM 626 O O . PHE A 1 77 ? -5.959 9.985 5.190 1.00 91.56 77 PHE A O 1
ATOM 633 N N . ASN A 1 78 ? -7.317 9.083 6.734 1.00 87.94 78 ASN A N 1
ATOM 634 C CA . ASN A 1 78 ? -7.972 10.341 7.111 1.00 87.94 78 ASN A CA 1
ATOM 635 C C . ASN A 1 78 ? -6.991 11.367 7.711 1.00 87.94 78 ASN A C 1
ATOM 637 O O . ASN A 1 78 ? -7.305 12.550 7.820 1.00 87.94 78 ASN A O 1
ATOM 641 N N . GLU A 1 79 ? -5.816 10.916 8.154 1.00 87.25 79 GLU A N 1
ATOM 642 C CA . GLU A 1 79 ? -4.743 11.759 8.673 1.00 87.25 79 GLU A CA 1
ATOM 643 C C . GLU A 1 79 ? -4.024 12.574 7.584 1.00 87.25 79 GLU A C 1
ATOM 645 O O . GLU A 1 79 ? -3.360 13.565 7.909 1.00 87.25 79 GLU A O 1
ATOM 650 N N . LEU A 1 80 ? -4.164 12.199 6.306 1.00 87.50 80 LEU A N 1
ATOM 651 C CA . LEU A 1 80 ? -3.627 12.975 5.193 1.00 87.50 80 LEU A CA 1
ATOM 652 C C . LEU A 1 80 ? -4.438 14.260 5.018 1.00 87.50 80 LEU A C 1
ATOM 654 O O . LEU A 1 80 ? -5.626 14.243 4.723 1.00 87.50 80 LEU A O 1
ATOM 658 N N . LYS A 1 81 ? -3.767 15.401 5.194 1.00 78.62 81 LYS A N 1
ATOM 659 C CA . LYS A 1 81 ? -4.338 16.744 4.981 1.00 78.62 81 LYS A CA 1
ATOM 660 C C . LYS A 1 81 ? -3.987 17.319 3.606 1.00 78.62 81 LYS A C 1
ATOM 662 O O . LYS A 1 81 ? -3.953 18.535 3.443 1.00 78.62 81 LYS A O 1
ATOM 667 N N . THR A 1 82 ? -3.639 16.451 2.664 1.00 78.44 82 THR A N 1
ATOM 668 C CA . THR A 1 82 ? -3.256 16.800 1.297 1.00 78.44 82 THR A CA 1
ATOM 669 C C . THR A 1 82 ? -3.926 15.836 0.333 1.00 78.44 82 THR A C 1
ATOM 671 O O . THR A 1 82 ? -4.051 14.648 0.637 1.00 78.44 82 THR A O 1
ATOM 674 N N . ASP A 1 83 ? -4.318 16.360 -0.821 1.00 75.12 83 ASP A N 1
ATOM 675 C CA . ASP A 1 83 ? -4.876 15.574 -1.921 1.00 75.12 83 ASP A CA 1
ATOM 676 C C . ASP A 1 83 ? -3.771 14.914 -2.766 1.00 75.12 83 ASP A C 1
ATOM 678 O O . ASP A 1 83 ? -4.038 13.984 -3.520 1.00 75.12 83 ASP A O 1
ATOM 682 N N . GLU A 1 84 ? -2.521 15.358 -2.598 1.00 80.94 84 GLU A N 1
ATOM 683 C CA . GLU A 1 84 ? -1.334 14.817 -3.264 1.00 80.94 84 GLU A CA 1
ATOM 684 C C . GLU A 1 84 ? -0.292 14.456 -2.196 1.00 80.94 84 GLU A C 1
ATOM 686 O O . GLU A 1 84 ? 0.565 15.278 -1.854 1.00 80.94 84 GLU A O 1
ATOM 691 N N . PRO A 1 85 ? -0.417 13.282 -1.553 1.00 83.31 85 PRO A N 1
ATOM 692 C CA . PRO A 1 85 ? 0.557 12.840 -0.577 1.00 83.31 85 PRO A CA 1
ATOM 693 C C . PRO A 1 85 ? 1.829 12.365 -1.271 1.00 83.31 85 PRO A C 1
ATOM 695 O O . PRO A 1 85 ? 1.764 11.701 -2.300 1.00 83.31 85 PRO A O 1
ATOM 698 N N . HIS A 1 86 ? 2.979 12.650 -0.670 1.00 87.12 86 HIS A N 1
ATOM 699 C CA . HIS A 1 86 ? 4.267 12.136 -1.130 1.00 87.12 86 HIS A CA 1
ATOM 700 C C . HIS A 1 86 ? 4.852 11.103 -0.159 1.00 87.12 86 HIS A C 1
ATOM 702 O O . HIS A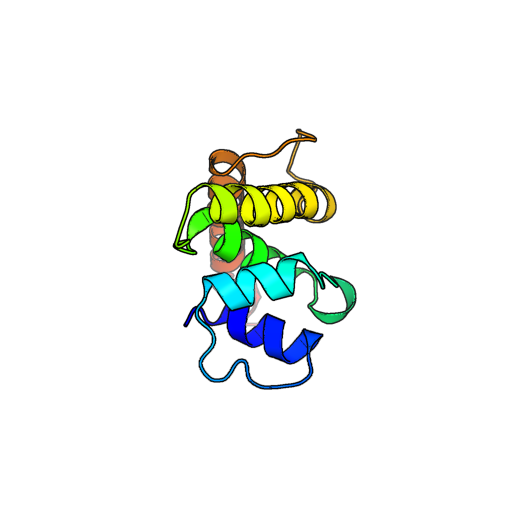 1 86 ? 4.414 10.962 0.989 1.00 87.12 86 HIS A O 1
ATOM 708 N N . MET A 1 87 ? 5.870 10.375 -0.623 1.00 89.06 87 MET A N 1
ATOM 709 C CA . MET A 1 87 ? 6.583 9.340 0.135 1.00 89.06 87 MET A CA 1
ATOM 710 C C . MET A 1 87 ? 6.947 9.734 1.580 1.00 89.06 87 MET A C 1
ATOM 712 O O . MET A 1 87 ? 6.822 8.914 2.487 1.00 89.06 87 MET A O 1
ATOM 716 N N . ASP A 1 88 ? 7.370 10.973 1.833 1.00 91.06 88 ASP A N 1
ATOM 717 C CA . ASP A 1 88 ? 7.737 11.449 3.174 1.00 91.06 88 ASP A CA 1
ATOM 718 C C . ASP A 1 88 ? 6.549 11.439 4.150 1.00 91.06 88 ASP A C 1
ATOM 720 O O . ASP A 1 88 ? 6.675 10.994 5.294 1.00 91.06 88 ASP A O 1
ATOM 724 N N . GLN A 1 89 ? 5.372 11.854 3.688 1.00 91.38 89 GLN A N 1
ATOM 725 C CA . GLN A 1 89 ? 4.140 11.826 4.474 1.00 91.38 89 GLN A CA 1
ATOM 726 C C . GLN A 1 89 ? 3.674 10.389 4.720 1.00 91.38 89 GLN A C 1
ATOM 728 O O . GLN A 1 89 ? 3.290 10.047 5.841 1.00 91.38 89 GLN A O 1
ATOM 733 N N . ILE A 1 90 ? 3.772 9.521 3.709 1.00 93.00 90 ILE A N 1
ATOM 734 C CA . ILE A 1 90 ? 3.445 8.096 3.848 1.00 93.00 90 ILE A CA 1
ATOM 735 C C . ILE A 1 90 ? 4.401 7.398 4.829 1.00 93.00 90 ILE A C 1
ATOM 737 O O . ILE A 1 90 ? 3.966 6.567 5.627 1.00 93.00 90 ILE A O 1
ATOM 741 N N . ALA A 1 91 ? 5.686 7.760 4.844 1.00 93.56 91 ALA A N 1
ATOM 742 C CA . ALA A 1 91 ? 6.659 7.253 5.812 1.00 93.56 91 ALA A CA 1
ATOM 743 C C . ALA A 1 91 ? 6.348 7.680 7.259 1.00 93.56 91 ALA A C 1
ATOM 745 O O . ALA A 1 91 ? 6.498 6.879 8.188 1.00 93.56 91 ALA A O 1
ATOM 746 N N . ILE A 1 92 ? 5.873 8.913 7.469 1.00 93.88 92 ILE A N 1
ATOM 747 C CA . ILE A 1 92 ? 5.408 9.370 8.789 1.00 93.88 92 ILE A CA 1
ATOM 748 C C . ILE A 1 92 ? 4.201 8.540 9.241 1.00 93.88 92 ILE A C 1
ATOM 750 O O . ILE A 1 92 ? 4.203 8.024 10.362 1.00 93.88 92 ILE A O 1
ATOM 754 N N . LEU A 1 93 ? 3.213 8.346 8.363 1.00 93.88 93 LEU A N 1
ATOM 755 C CA . LEU A 1 93 ? 2.036 7.528 8.666 1.00 93.88 93 LEU A CA 1
ATOM 756 C C . LEU A 1 93 ? 2.399 6.081 8.997 1.00 93.88 93 LEU A C 1
ATOM 758 O O . LEU A 1 93 ? 1.855 5.525 9.950 1.00 93.88 93 LEU A O 1
ATOM 762 N N . GLU A 1 94 ? 3.337 5.480 8.259 1.00 95.62 94 GLU A N 1
ATOM 763 C CA . GLU A 1 94 ? 3.822 4.125 8.537 1.00 95.62 94 GLU A CA 1
ATOM 764 C C . GLU A 1 94 ? 4.382 4.030 9.961 1.00 95.62 94 GLU A C 1
ATOM 766 O O . GLU A 1 94 ? 4.030 3.128 10.731 1.00 95.62 94 GLU A O 1
ATOM 771 N N . ARG A 1 95 ? 5.222 4.994 10.345 1.00 94.50 95 ARG A N 1
ATOM 772 C CA . ARG A 1 95 ? 5.805 5.042 11.685 1.00 94.50 95 ARG A CA 1
ATOM 773 C C . ARG A 1 95 ? 4.731 5.173 12.764 1.00 94.50 95 ARG A C 1
ATOM 775 O O . ARG A 1 95 ? 4.739 4.400 13.725 1.00 94.50 95 ARG A O 1
ATOM 782 N N . GLU A 1 96 ? 3.821 6.132 12.619 1.00 93.94 96 GLU A N 1
ATOM 783 C CA . GLU A 1 96 ? 2.747 6.363 13.589 1.00 93.94 96 GLU A CA 1
ATOM 784 C C . GLU A 1 96 ? 1.829 5.146 13.722 1.00 93.94 96 GLU A C 1
ATOM 786 O O . GLU A 1 96 ? 1.444 4.770 14.833 1.00 93.94 96 GLU A O 1
ATOM 791 N N . TYR A 1 97 ? 1.516 4.493 12.603 1.00 93.75 97 TYR A N 1
ATOM 792 C CA . TYR A 1 97 ? 0.706 3.284 12.556 1.00 93.75 97 TYR A CA 1
ATOM 793 C C . TYR A 1 97 ? 1.315 2.157 13.398 1.00 93.75 97 TYR A C 1
ATOM 795 O O . TYR A 1 97 ? 0.653 1.606 14.283 1.00 93.75 97 TYR A O 1
ATOM 803 N N . TYR A 1 98 ? 2.599 1.848 13.196 1.00 92.75 98 TYR A N 1
ATOM 804 C CA . TYR A 1 98 ? 3.268 0.791 13.958 1.00 92.75 98 TYR A CA 1
ATOM 805 C C . TYR A 1 98 ? 3.565 1.187 15.411 1.00 92.75 98 TYR A C 1
ATOM 807 O O . TYR A 1 98 ? 3.618 0.327 16.293 1.00 92.75 98 TYR A O 1
ATOM 815 N N . GLU A 1 99 ? 3.740 2.473 15.719 1.00 93.31 99 GLU A N 1
ATOM 816 C CA . GLU A 1 99 ? 3.788 2.946 17.107 1.00 93.31 99 GLU A CA 1
ATOM 817 C C . GLU A 1 99 ? 2.453 2.736 17.835 1.00 93.31 99 GLU A C 1
ATOM 819 O O . GLU A 1 99 ? 2.462 2.268 18.977 1.00 93.31 99 GLU A O 1
ATOM 824 N N . LYS A 1 100 ? 1.316 3.021 17.185 1.00 90.25 100 LYS A N 1
ATOM 825 C CA . LYS A 1 100 ? -0.027 2.755 17.733 1.00 90.25 100 LYS A CA 1
ATOM 826 C C . LYS A 1 100 ? -0.239 1.255 17.964 1.00 90.25 100 LYS A C 1
ATOM 828 O O . LYS A 1 100 ? -0.525 0.861 19.094 1.00 90.25 100 LYS A O 1
ATOM 833 N N . LYS A 1 101 ? 0.019 0.413 16.954 1.00 88.44 101 LYS A N 1
ATOM 834 C CA . LYS A 1 101 ? -0.100 -1.057 17.061 1.00 88.44 101 LYS A CA 1
ATOM 835 C C . LYS A 1 101 ? 0.729 -1.633 18.209 1.00 88.44 101 LYS A C 1
ATOM 837 O O . LYS A 1 101 ? 0.198 -2.356 19.047 1.00 88.44 101 LYS A O 1
ATOM 842 N N . ARG A 1 102 ? 2.000 -1.232 18.335 1.00 88.25 102 ARG A N 1
ATOM 843 C CA . ARG A 1 102 ? 2.861 -1.678 19.447 1.00 88.25 102 ARG A CA 1
ATOM 844 C C . ARG A 1 102 ? 2.315 -1.273 20.815 1.00 88.25 102 ARG A C 1
ATOM 846 O O . ARG A 1 102 ? 2.430 -2.046 21.762 1.00 88.25 102 ARG A O 1
ATOM 853 N N . LYS A 1 103 ? 1.736 -0.077 20.957 1.00 88.88 103 LYS A N 1
ATOM 854 C CA . LYS A 1 103 ? 1.110 0.356 22.221 1.00 88.88 103 LYS A CA 1
ATOM 855 C C . LYS A 1 103 ? -0.142 -0.464 22.542 1.00 88.88 103 LYS A C 1
ATOM 857 O O . LYS A 1 103 ? -0.367 -0.787 23.702 1.00 88.88 103 LYS A O 1
ATOM 862 N N . GLU A 1 104 ? -0.933 -0.819 21.533 1.00 87.19 104 GLU A N 1
ATOM 863 C CA . GLU A 1 104 ? -2.134 -1.647 21.689 1.00 87.19 104 GLU A CA 1
ATOM 864 C C . GLU A 1 104 ? -1.833 -3.108 22.038 1.00 87.19 104 GLU A C 1
ATOM 866 O O . GLU A 1 104 ? -2.643 -3.746 22.712 1.00 87.19 104 GLU A O 1
ATOM 871 N N . GLU A 1 105 ? -0.717 -3.648 21.554 1.00 81.25 105 GLU A N 1
ATOM 872 C CA . GLU A 1 105 ? -0.239 -5.001 21.869 1.00 81.25 105 GLU A CA 1
ATOM 873 C C . GLU A 1 105 ? 0.379 -5.072 23.267 1.00 81.25 105 GLU A C 1
ATOM 875 O O . GLU A 1 105 ? 0.161 -6.035 23.993 1.00 81.25 105 GLU A O 1
ATOM 880 N N . ASN A 1 106 ? 1.083 -4.016 23.680 1.00 77.19 106 ASN A N 1
ATOM 881 C CA . ASN A 1 106 ? 1.687 -3.908 25.009 1.00 77.19 106 ASN A CA 1
ATOM 882 C C . ASN A 1 106 ? 0.734 -3.320 26.067 1.00 77.19 106 ASN A C 1
ATOM 884 O O . ASN A 1 106 ? 1.184 -2.946 27.150 1.00 77.19 106 ASN A O 1
ATOM 888 N N . ASN A 1 107 ? -0.567 -3.200 25.775 1.00 71.56 107 ASN A N 1
ATOM 889 C CA . ASN A 1 107 ? -1.538 -2.690 26.736 1.00 71.56 107 ASN A CA 1
ATOM 890 C C . ASN A 1 107 ? -1.879 -3.782 27.776 1.00 71.56 107 ASN A C 1
ATOM 892 O O . ASN A 1 107 ? -2.551 -4.756 27.424 1.00 71.56 107 ASN A O 1
ATOM 896 N N . PRO A 1 108 ? -1.489 -3.623 29.057 1.00 59.88 108 PRO A N 1
ATOM 897 C CA . PRO A 1 108 ? -1.709 -4.636 30.093 1.00 59.88 108 PRO A CA 1
ATOM 898 C C . PRO A 1 108 ? -3.194 -4.907 30.384 1.00 59.88 108 PRO A C 1
ATOM 900 O O . PRO A 1 108 ? -3.522 -5.928 30.979 1.00 59.88 108 PRO A O 1
ATOM 903 N N . LEU A 1 109 ? -4.107 -4.037 29.937 1.00 61.34 109 LEU A N 1
ATOM 904 C CA . LEU A 1 109 ? -5.55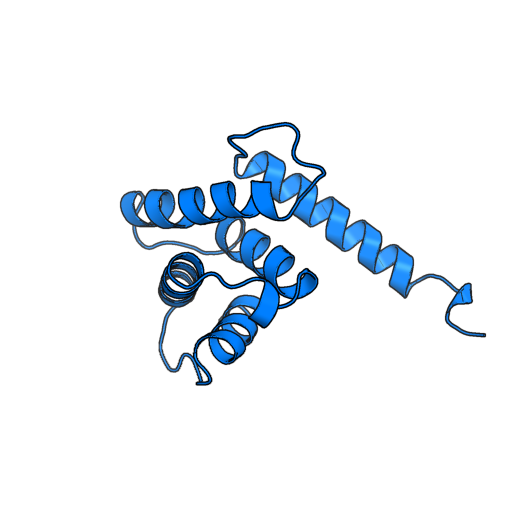4 -4.215 30.094 1.00 61.34 109 LEU A CA 1
ATOM 905 C C . LEU A 1 109 ? -6.173 -5.224 29.107 1.00 61.34 109 LEU A C 1
ATOM 907 O O . LEU A 1 109 ? -7.349 -5.536 29.244 1.00 61.34 109 LEU A O 1
ATOM 911 N N . LYS A 1 110 ? -5.418 -5.744 28.126 1.00 54.09 110 LYS A N 1
ATOM 912 C CA . LYS A 1 110 ? -5.867 -6.854 27.255 1.00 54.09 110 LYS A CA 1
ATOM 913 C C . LYS A 1 110 ? -5.623 -8.252 27.856 1.00 54.09 110 LYS A C 1
ATOM 915 O O . LYS A 1 110 ? -5.994 -9.238 27.230 1.00 54.09 110 LYS A O 1
ATOM 920 N N . LEU A 1 111 ? -4.984 -8.344 29.027 1.00 50.25 111 LEU A N 1
ATOM 921 C CA . LEU A 1 111 ? -4.629 -9.602 29.708 1.00 50.25 111 LEU A CA 1
ATOM 922 C C . LEU A 1 111 ? -5.604 -10.002 30.836 1.00 50.25 111 LEU A C 1
ATOM 924 O O . LEU A 1 111 ? -5.269 -10.882 31.628 1.00 50.25 111 LEU A O 1
ATOM 928 N N . ILE A 1 112 ? -6.776 -9.362 30.930 1.00 43.69 112 ILE A N 1
ATOM 929 C CA . ILE A 1 112 ? -7.773 -9.590 31.992 1.00 43.69 112 ILE A CA 1
ATOM 930 C C . ILE A 1 112 ? -9.076 -10.103 31.387 1.00 43.69 112 ILE A C 1
ATOM 932 O O . ILE A 1 112 ? -9.538 -9.479 30.406 1.00 43.69 112 ILE A O 1
#

Organism: NCBI:txid1802775

Radius of gyration: 14.74 Å; chains: 1; bounding box: 27×34×47 Å

Secondary structure (DSSP, 8-state):
--HHHHHHHHHHHSS--TT--HHHHHHHHHHS--HHHH-HHHHHHHHHHHHHTPPPSSHHHHHHHHHHHHHHHHTT-TT---SS--HHHHHHHHHHHHHHHHHHHS-GGG--